Protein AF-A0A0B1SCQ8-F1 (afdb_monomer)

Secondary structure (DSSP, 8-state):
---TT----HHHHHHHHHHHHHH--HHHHHHHTTSSSPPP-----S-THHHHT-THHHHHHHHHHHTT----EEEEEEGGGGSSHHHHHHHHHHHHHHHHHHTS-EEEEEE-GGGS-HHHHHHHHHHHHS-HHHHHHHTT--TTTT--

Solvent-accessible surface area (backbone atoms only — not comparable to full-atom values): 9168 Å² total; per-residue (Å²): 139,80,63,88,84,69,87,55,54,77,69,54,45,50,53,50,53,52,53,51,43,68,76,58,44,65,70,56,51,58,67,63,66,75,57,86,93,71,88,87,84,80,93,71,82,89,59,62,58,48,45,53,78,44,66,56,53,30,52,49,51,52,49,42,46,74,71,74,45,89,70,71,45,74,48,78,41,59,44,85,64,40,80,45,57,71,39,35,53,49,50,52,52,50,51,51,45,31,37,65,53,48,69,44,62,65,47,81,40,76,36,70,63,86,78,50,53,74,71,54,47,53,50,49,52,48,60,74,77,48,56,72,69,58,47,56,56,66,70,60,79,44,87,71,73,81,68,128

InterPro domains:
  IPR004130 GPN-loop GTPase [PF03029] (3-140)
  IPR004130 GPN-loop GTPase [PTHR21231] (4-127)
  IPR027417 P-loop containing nucleoside triphosphate hydrolase [G3DSA:3.40.50.300] (1-147)
  IPR027417 P-loop containing nucleoside triphosphate hydrolase [SSF52540] (4-131)

Organism: Oesophagostomum dentatum (NCBI:txid61180)

Nearest PDB structures (foldseek):
  1yr6-assembly1_A  TM=7.629E-01  e=1.556E-02  Pyrococcus abyssi

Radius of gyration: 20.47 Å; Cα contacts (8 Å, |Δi|>4): 100; chains: 1; bounding box: 65×44×41 Å

Sequence (148 aa):
MEDEELALGPNGALVFCMEYLVQNMEWLHDELCEGEDDYFIFDCPGQIELYSHLPIMRQLVDAFRAWDFNVCSVFLIDTHFVLEAEKFIAGALTALSAMIAIETPCVNVLTKMDLLSERNKALVDDFLETDTRSIVEHDTTHLWNERH

Mean predicted aligned error: 8.0 Å

pLDDT: mean 85.03, std 13.8, range [40.75, 96.0]

Structure (mmCIF, N/CA/C/O backbone):
data_AF-A0A0B1SCQ8-F1
#
_entry.id   AF-A0A0B1SCQ8-F1
#
loop_
_atom_site.group_PDB
_atom_site.id
_atom_site.type_symbol
_atom_site.label_atom_id
_atom_site.label_alt_id
_atom_site.label_comp_id
_atom_site.label_asym_id
_atom_site.label_entity_id
_atom_site.label_seq_id
_atom_site.pdbx_PDB_ins_code
_atom_site.Cartn_x
_atom_site.Cartn_y
_atom_site.Cartn_z
_atom_site.occupancy
_atom_site.B_iso_or_equiv
_atom_site.auth_seq_id
_atom_site.auth_comp_id
_atom_site.auth_asym_id
_atom_site.auth_atom_id
_atom_site.pdbx_PDB_model_num
ATOM 1 N N . MET A 1 1 ? -20.170 24.612 2.787 1.00 46.47 1 MET A N 1
ATOM 2 C CA . MET A 1 1 ? -19.390 24.584 4.036 1.00 46.47 1 MET A CA 1
ATOM 3 C C . MET A 1 1 ? -17.947 24.744 3.600 1.00 46.47 1 MET A C 1
ATOM 5 O O . MET A 1 1 ? -17.318 23.763 3.245 1.00 46.47 1 MET A O 1
ATOM 9 N N . GLU A 1 2 ? -17.500 25.986 3.440 1.00 48.25 2 GLU A N 1
ATOM 10 C CA . GLU A 1 2 ? -16.076 26.311 3.320 1.00 48.25 2 GLU A CA 1
ATOM 11 C C . GLU A 1 2 ? -15.715 26.855 4.701 1.00 48.25 2 GLU A C 1
ATOM 13 O O . GLU A 1 2 ? -16.124 27.963 5.040 1.00 48.25 2 GLU A O 1
ATOM 18 N N . ASP A 1 3 ? -15.093 26.033 5.545 1.00 57.81 3 ASP A N 1
ATOM 19 C CA . ASP A 1 3 ? -14.501 26.537 6.783 1.00 57.81 3 ASP A CA 1
ATOM 20 C C . ASP A 1 3 ? -13.290 27.387 6.391 1.00 57.81 3 ASP A C 1
ATOM 22 O O . ASP A 1 3 ? -12.288 26.862 5.905 1.00 57.81 3 ASP A O 1
ATOM 26 N N . GLU A 1 4 ? -13.381 28.705 6.593 1.00 56.50 4 GLU A N 1
ATOM 27 C CA . GLU A 1 4 ? -12.302 29.676 6.335 1.00 56.50 4 GLU A CA 1
ATOM 28 C C . GLU A 1 4 ? -10.993 29.349 7.096 1.00 56.50 4 GLU A C 1
ATOM 30 O O . GLU A 1 4 ? -9.946 29.914 6.785 1.00 56.50 4 GLU A O 1
ATOM 35 N N . GLU A 1 5 ? -11.022 28.415 8.058 1.00 59.16 5 GLU A N 1
ATOM 36 C CA . GLU A 1 5 ? -9.857 27.934 8.816 1.00 59.16 5 GLU A CA 1
ATOM 37 C C . GLU A 1 5 ? -9.013 26.864 8.098 1.00 59.16 5 GLU A C 1
ATOM 39 O O . GLU A 1 5 ? -7.823 26.735 8.392 1.00 59.16 5 GLU A O 1
ATOM 44 N N . LEU A 1 6 ? -9.559 26.116 7.133 1.00 64.56 6 LEU A N 1
ATOM 45 C CA . LEU A 1 6 ? -8.851 25.000 6.488 1.00 64.56 6 LEU A CA 1
ATOM 46 C C . LEU A 1 6 ? -8.385 25.375 5.076 1.00 64.56 6 LEU A C 1
ATOM 48 O O . LEU A 1 6 ? -8.825 24.820 4.072 1.00 64.56 6 LEU A O 1
ATOM 52 N N . ALA A 1 7 ? -7.431 26.304 4.992 1.00 74.88 7 ALA A N 1
ATOM 53 C CA . ALA A 1 7 ? -6.726 26.657 3.754 1.00 74.88 7 ALA A CA 1
ATOM 54 C C . ALA A 1 7 ? -5.684 25.585 3.354 1.00 74.88 7 ALA A C 1
ATOM 56 O O . ALA A 1 7 ? -4.493 25.868 3.198 1.00 74.88 7 ALA A O 1
ATOM 57 N N . LEU A 1 8 ? -6.114 24.325 3.237 1.00 85.00 8 LEU A N 1
ATOM 58 C CA . LEU A 1 8 ? -5.239 23.188 2.960 1.00 85.00 8 LEU A CA 1
ATOM 59 C C . LEU A 1 8 ? -5.042 22.973 1.453 1.00 85.00 8 LEU A C 1
ATOM 61 O O . LEU A 1 8 ? -5.988 22.973 0.668 1.00 85.00 8 LEU A O 1
ATOM 65 N N . GLY A 1 9 ? -3.792 22.727 1.048 1.00 88.50 9 GLY A N 1
ATOM 66 C CA . GLY A 1 9 ? -3.490 22.195 -0.285 1.00 88.50 9 GLY A CA 1
ATOM 67 C C . GLY A 1 9 ? -3.913 20.721 -0.424 1.00 88.50 9 GLY A C 1
ATOM 68 O O . GLY A 1 9 ? -4.217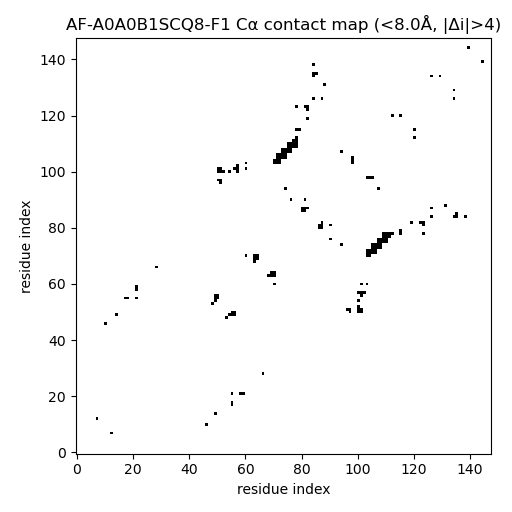 20.085 0.582 1.00 88.50 9 GLY A O 1
ATOM 69 N N . PRO A 1 10 ? -3.865 20.128 -1.632 1.00 87.56 10 PRO A N 1
ATOM 70 C CA . PRO A 1 10 ? -4.408 18.788 -1.896 1.00 87.56 10 PRO A CA 1
ATOM 71 C C . PRO A 1 10 ? -3.887 17.682 -0.964 1.00 87.56 10 PRO A C 1
ATOM 73 O O . PRO A 1 10 ? -4.672 16.901 -0.436 1.00 87.56 10 PRO A O 1
ATOM 76 N N . ASN A 1 11 ? -2.576 17.647 -0.699 1.00 87.50 11 ASN A N 1
ATOM 77 C CA . ASN A 1 11 ? -1.989 16.663 0.218 1.00 87.50 11 ASN A CA 1
ATOM 78 C C . ASN A 1 11 ? -2.372 16.934 1.681 1.00 87.50 11 ASN A C 1
ATOM 80 O O . ASN A 1 11 ? -2.614 15.994 2.427 1.00 87.50 11 ASN A O 1
ATOM 84 N N . GLY A 1 12 ? -2.458 18.205 2.087 1.00 89.06 12 GLY A N 1
ATOM 85 C CA . GLY A 1 12 ? -2.891 18.572 3.437 1.00 89.06 12 GLY A CA 1
ATOM 86 C C . GLY A 1 12 ? -4.356 18.213 3.677 1.00 89.06 12 GLY A C 1
ATOM 87 O O . GLY A 1 12 ? -4.683 17.649 4.714 1.00 89.06 12 GLY A O 1
ATOM 88 N N . ALA A 1 13 ? -5.216 18.470 2.688 1.00 90.62 13 ALA A N 1
ATOM 89 C CA . ALA A 1 13 ? -6.622 18.091 2.724 1.00 90.62 13 ALA A CA 1
ATOM 90 C C . ALA A 1 13 ? -6.781 16.569 2.822 1.00 90.62 13 ALA A C 1
ATOM 92 O O . ALA A 1 13 ? -7.572 16.093 3.627 1.00 90.62 13 ALA A O 1
ATOM 93 N N . LEU A 1 14 ? -5.983 15.800 2.073 1.00 90.75 14 LEU A N 1
ATOM 94 C CA . LEU A 1 14 ? -5.996 14.343 2.171 1.00 90.75 14 LEU A CA 1
ATOM 95 C C . LEU A 1 14 ? -5.588 13.845 3.562 1.00 90.75 14 LEU A C 1
ATOM 97 O O . LEU A 1 14 ? -6.278 13.001 4.125 1.00 90.75 14 LEU A O 1
ATOM 101 N N . VAL A 1 15 ? -4.484 14.358 4.113 1.00 89.81 15 VAL A N 1
ATOM 102 C CA . VAL A 1 15 ? -4.030 13.987 5.463 1.00 89.81 15 VAL A CA 1
ATOM 103 C C . VAL A 1 15 ? -5.123 14.294 6.483 1.00 89.81 15 VAL A C 1
ATOM 105 O O . VAL A 1 15 ? -5.478 13.419 7.264 1.00 89.81 15 VAL A O 1
ATOM 108 N N . PHE A 1 16 ? -5.732 15.480 6.403 1.00 91.12 16 PHE A N 1
ATOM 109 C CA . PHE A 1 16 ? -6.846 15.865 7.266 1.00 91.12 16 PHE A CA 1
ATOM 110 C C . PHE A 1 16 ? -8.043 14.911 7.141 1.00 91.12 16 PHE A C 1
ATOM 112 O O . PHE A 1 16 ? -8.571 14.456 8.151 1.00 91.12 16 PHE A O 1
ATOM 119 N N . CYS A 1 17 ? -8.459 14.560 5.919 1.00 92.38 17 CYS A N 1
ATOM 120 C CA . CYS A 1 17 ? -9.551 13.606 5.702 1.00 92.38 17 CYS A CA 1
ATOM 121 C C . CYS A 1 17 ? -9.251 12.242 6.331 1.00 92.38 17 CYS A C 1
ATOM 123 O O . CYS A 1 17 ? -10.129 11.637 6.939 1.00 92.38 17 CYS A O 1
ATOM 125 N N . MET A 1 18 ? -8.012 11.772 6.204 1.00 93.38 18 MET A N 1
ATOM 126 C CA . MET A 1 18 ? -7.592 10.495 6.765 1.00 93.38 18 MET A CA 1
ATOM 127 C C . MET A 1 18 ? -7.511 10.528 8.299 1.00 93.38 18 MET A C 1
ATOM 129 O O . MET A 1 18 ? -7.926 9.574 8.953 1.00 93.38 18 MET A O 1
ATOM 133 N N . GLU A 1 19 ? -7.037 11.623 8.896 1.00 91.81 19 GLU A N 1
ATOM 134 C CA . GLU A 1 19 ? -7.065 11.818 10.353 1.00 91.81 19 GLU A CA 1
ATOM 135 C C . GLU A 1 19 ? -8.500 11.874 10.885 1.00 91.81 19 GLU A C 1
ATOM 137 O O . GLU A 1 19 ? -8.822 11.232 11.886 1.00 91.81 19 GLU A O 1
ATOM 142 N N . TYR A 1 20 ? -9.378 12.597 10.187 1.00 94.38 20 TYR A N 1
ATOM 143 C CA . TYR A 1 20 ? -10.790 12.689 10.533 1.00 94.38 20 TYR A CA 1
ATOM 144 C C . TYR A 1 20 ? -11.481 11.324 10.458 1.00 94.38 20 TYR A C 1
ATOM 146 O O . TYR A 1 20 ? -12.245 10.984 11.361 1.00 94.38 20 TYR A O 1
ATOM 154 N N . LEU A 1 21 ? -11.185 10.526 9.425 1.00 94.44 21 LEU A N 1
ATOM 155 C CA . LEU A 1 21 ? -11.692 9.160 9.287 1.00 94.44 21 LEU A CA 1
ATOM 156 C C . LEU A 1 21 ? -11.335 8.319 10.514 1.00 94.44 21 LEU A C 1
ATOM 158 O O . LEU A 1 21 ? -12.222 7.736 11.128 1.00 94.44 21 LEU A O 1
ATOM 162 N N . VAL A 1 22 ? -10.058 8.300 10.904 1.00 93.69 22 VAL A N 1
ATOM 163 C CA . VAL A 1 22 ? -9.579 7.489 12.034 1.00 93.69 22 VAL A CA 1
ATOM 164 C C . VAL A 1 22 ? -10.184 7.941 13.370 1.00 93.69 22 VAL A C 1
ATOM 166 O O . VAL A 1 22 ? -10.426 7.118 14.250 1.00 93.69 22 VAL A O 1
ATOM 169 N N . GLN A 1 23 ? -10.490 9.230 13.526 1.00 93.81 23 GLN A N 1
ATOM 170 C CA . GLN A 1 23 ? -11.170 9.747 14.719 1.00 93.81 23 GLN A CA 1
ATOM 171 C C . GLN A 1 23 ? -12.670 9.414 14.766 1.00 93.81 23 GLN A C 1
ATOM 173 O O . GLN A 1 23 ? -13.265 9.476 15.839 1.00 93.81 23 GLN A O 1
ATOM 178 N N . ASN A 1 24 ? -13.284 9.063 13.632 1.00 95.50 24 ASN A N 1
ATOM 179 C CA . ASN A 1 24 ? -14.730 8.890 13.493 1.00 95.50 24 ASN A CA 1
ATOM 180 C C . ASN A 1 24 ? -15.055 7.589 12.742 1.00 95.50 24 ASN A C 1
ATOM 182 O O . ASN A 1 24 ? -15.677 7.620 11.684 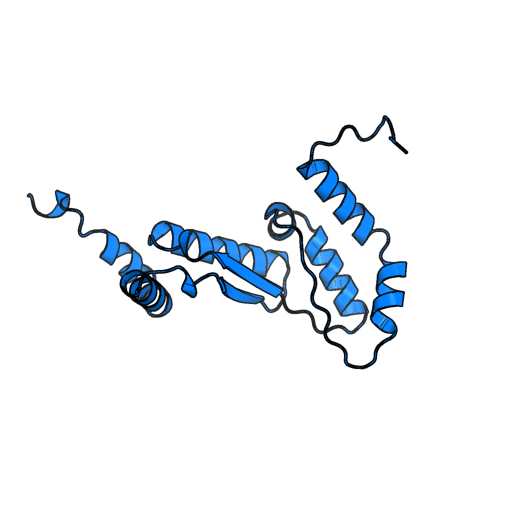1.00 95.50 24 ASN A O 1
ATOM 186 N N . MET A 1 25 ? -14.622 6.444 13.275 1.00 95.19 25 MET A N 1
ATOM 187 C CA . MET A 1 25 ? -14.758 5.137 12.611 1.00 95.19 25 MET A CA 1
ATOM 188 C C . MET A 1 25 ? -16.036 4.353 12.948 1.00 95.19 25 MET A C 1
ATOM 190 O O . MET A 1 25 ? -16.252 3.294 12.372 1.00 95.19 25 MET A O 1
ATOM 194 N N . GLU A 1 26 ? -16.885 4.849 13.851 1.00 94.19 26 GLU A N 1
ATOM 195 C CA . GLU A 1 26 ? -18.097 4.140 14.306 1.00 94.19 26 GLU A CA 1
ATOM 196 C C . GLU A 1 26 ? -19.049 3.807 13.149 1.00 94.19 26 GLU A C 1
ATOM 198 O O . GLU A 1 26 ? -19.469 2.665 13.008 1.00 94.19 26 GLU A O 1
ATOM 203 N N . TRP A 1 27 ? -19.288 4.760 12.244 1.00 94.44 27 TRP A N 1
ATOM 204 C CA . TRP A 1 27 ? -20.121 4.514 11.063 1.00 94.44 27 TRP A CA 1
ATOM 205 C C . TRP A 1 27 ? -19.539 3.423 10.154 1.00 94.44 27 TRP A C 1
ATOM 207 O O . TRP A 1 27 ? -20.286 2.657 9.562 1.00 94.44 27 TRP A O 1
ATOM 217 N N . LEU A 1 28 ? -18.209 3.353 10.027 1.00 94.06 28 LEU A N 1
ATOM 218 C CA . LEU A 1 28 ? -17.551 2.377 9.161 1.00 94.06 28 LEU A CA 1
ATOM 219 C C . LEU A 1 28 ? -17.596 0.988 9.793 1.00 94.06 28 LEU A C 1
ATOM 221 O O . LEU A 1 28 ? -17.817 0.010 9.092 1.00 94.06 28 LEU A O 1
ATOM 225 N N . HIS A 1 29 ? -17.395 0.910 11.108 1.00 93.12 29 HIS A N 1
ATOM 22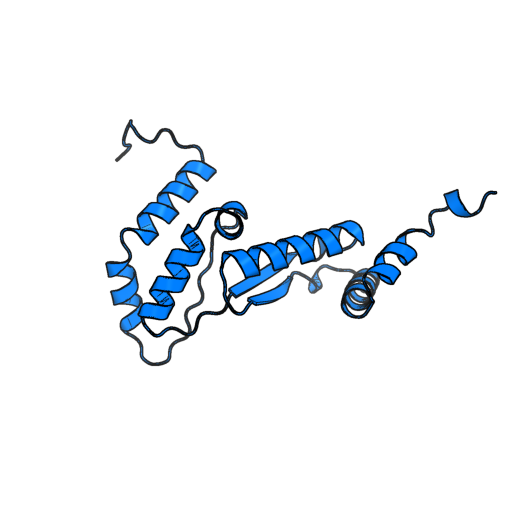6 C CA . HIS A 1 29 ? -17.564 -0.324 11.865 1.00 93.12 29 HIS A CA 1
ATOM 227 C C . HIS A 1 29 ? -18.957 -0.914 11.643 1.00 93.12 29 HIS A C 1
ATOM 229 O O . HIS A 1 29 ? -19.071 -2.084 11.289 1.00 93.12 29 HIS A O 1
ATOM 235 N N . ASP A 1 30 ? -19.997 -0.094 11.800 1.00 92.25 30 ASP A N 1
ATOM 236 C CA . ASP A 1 30 ? -21.378 -0.555 11.684 1.00 92.25 30 ASP A CA 1
ATOM 237 C C . ASP A 1 30 ? -21.671 -1.100 10.281 1.00 92.25 30 ASP A C 1
ATOM 239 O O . ASP A 1 30 ? -22.227 -2.186 10.168 1.00 92.25 30 ASP A O 1
ATOM 243 N N . GLU A 1 31 ? -21.202 -0.429 9.224 1.00 91.06 31 GLU A N 1
ATOM 244 C CA . GLU A 1 31 ? -21.363 -0.889 7.835 1.00 91.06 31 GLU A CA 1
ATOM 245 C C . GLU A 1 31 ?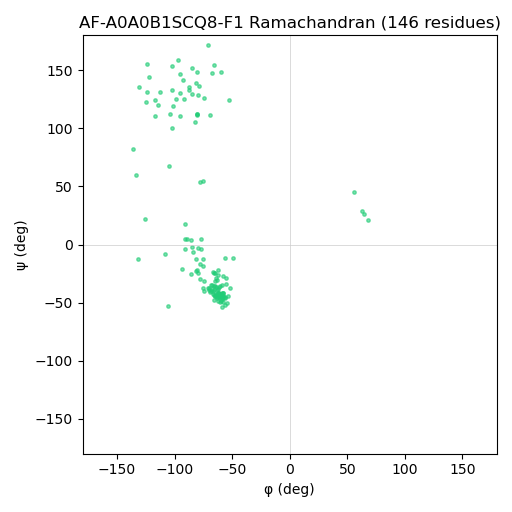 -20.568 -2.171 7.524 1.00 91.06 31 GLU A C 1
ATOM 247 O O . GLU A 1 31 ? -21.009 -3.008 6.736 1.00 91.06 31 GLU A O 1
ATOM 252 N N . LEU A 1 32 ? -19.384 -2.348 8.121 1.00 90.44 32 LEU A N 1
ATOM 253 C CA . LEU A 1 32 ? -18.541 -3.525 7.879 1.00 90.44 32 LEU A CA 1
ATOM 254 C C . LEU A 1 32 ? -18.997 -4.762 8.665 1.00 90.44 32 LEU A C 1
ATOM 256 O O . LEU A 1 32 ? -18.717 -5.883 8.244 1.00 90.44 32 LEU A O 1
ATOM 260 N N . CYS A 1 33 ? -19.693 -4.582 9.789 1.00 82.12 33 CYS A N 1
ATOM 261 C CA . CYS A 1 33 ? -20.147 -5.673 10.654 1.00 82.12 33 CYS A CA 1
ATOM 262 C C . CYS A 1 33 ? -21.536 -6.235 10.292 1.00 82.12 33 CYS A C 1
ATOM 264 O O . CYS A 1 33 ? -22.038 -7.108 11.002 1.00 82.12 33 CYS A O 1
ATOM 266 N N . GLU A 1 34 ? -22.165 -5.780 9.203 1.00 74.88 34 GLU A N 1
ATOM 267 C CA . GLU A 1 34 ? -23.459 -6.314 8.745 1.00 74.88 34 GLU A CA 1
ATOM 268 C C . GLU A 1 34 ? -23.357 -7.668 8.004 1.00 74.88 34 GLU A C 1
ATOM 270 O O . GLU A 1 34 ? -24.369 -8.362 7.877 1.00 74.88 34 GLU A O 1
ATOM 275 N N . GLY A 1 35 ? -22.165 -8.072 7.539 1.00 64.69 35 GLY A N 1
ATOM 276 C CA . GLY A 1 35 ? -21.928 -9.320 6.795 1.00 64.69 35 GLY A CA 1
ATOM 277 C C . GLY A 1 35 ? -21.086 -10.344 7.567 1.00 64.69 35 GLY A C 1
ATOM 278 O O . GLY A 1 35 ? -20.025 -10.011 8.091 1.00 64.69 35 GLY A O 1
ATOM 279 N N . GLU A 1 36 ? -21.531 -11.604 7.632 1.00 71.00 36 GLU A N 1
ATOM 280 C CA . GLU A 1 36 ? -20.704 -12.720 8.122 1.00 71.00 36 GLU A CA 1
ATOM 281 C C . GLU A 1 36 ? -19.835 -13.269 6.970 1.00 71.00 36 GLU A C 1
ATOM 283 O O . GLU A 1 36 ? -20.353 -13.593 5.903 1.00 71.00 36 GLU A O 1
ATOM 288 N N . ASP A 1 37 ? -18.524 -13.413 7.208 1.00 76.00 37 ASP A N 1
ATOM 289 C CA . ASP A 1 37 ? -17.527 -14.038 6.313 1.00 76.00 37 ASP A CA 1
ATOM 290 C C . ASP A 1 37 ? -17.259 -13.347 4.952 1.00 76.00 37 ASP A C 1
ATOM 292 O O . ASP A 1 37 ? -16.787 -13.982 4.001 1.00 76.00 37 ASP A O 1
ATOM 296 N N . ASP A 1 38 ? -17.487 -12.036 4.849 1.00 87.12 38 ASP A N 1
ATOM 297 C CA . ASP A 1 38 ? -17.189 -11.265 3.637 1.00 87.12 38 ASP A CA 1
ATOM 298 C C . ASP A 1 38 ? -15.730 -10.771 3.556 1.00 87.12 38 ASP A C 1
ATOM 300 O O . ASP A 1 38 ? -15.052 -10.513 4.554 1.00 87.12 38 ASP A O 1
ATOM 304 N N . TYR A 1 39 ? -15.240 -10.598 2.322 1.00 91.19 39 TYR A N 1
ATOM 305 C CA . TYR A 1 39 ? -13.958 -9.947 2.045 1.00 91.19 39 TYR A CA 1
ATOM 306 C C . TYR A 1 39 ? -14.169 -8.487 1.651 1.00 91.19 39 TYR A C 1
ATOM 308 O O . TYR A 1 39 ? -14.837 -8.193 0.659 1.00 91.19 39 TYR A O 1
ATOM 316 N N . PHE A 1 40 ? -13.497 -7.581 2.359 1.00 93.12 40 PHE A N 1
ATOM 317 C CA . PHE A 1 40 ? -13.478 -6.158 2.036 1.00 93.12 40 PHE A CA 1
ATOM 318 C C . PHE A 1 40 ? -12.172 -5.768 1.345 1.00 93.12 40 PHE A C 1
ATOM 320 O O . PHE A 1 40 ? -11.080 -6.124 1.790 1.00 93.12 40 PHE A O 1
ATOM 327 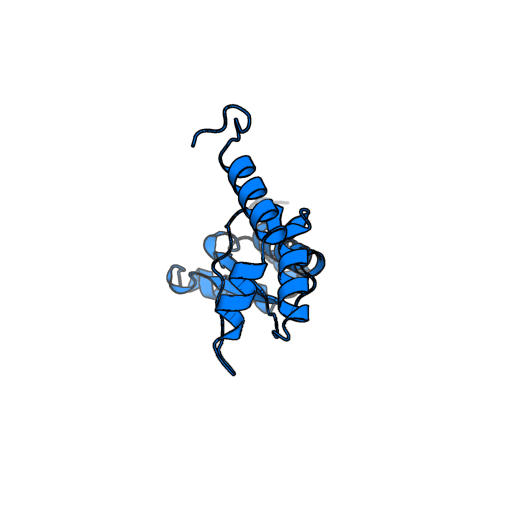N N . ILE A 1 41 ? -12.288 -5.018 0.248 1.00 94.44 41 ILE A N 1
ATOM 328 C CA . ILE A 1 41 ? -11.149 -4.460 -0.486 1.00 94.44 41 ILE A CA 1
ATOM 329 C C . ILE A 1 41 ? -11.210 -2.943 -0.356 1.00 94.44 41 ILE A C 1
ATOM 331 O O . ILE A 1 41 ? -12.171 -2.314 -0.796 1.00 94.44 41 ILE A O 1
ATOM 335 N N . PHE A 1 42 ? -10.160 -2.367 0.222 1.00 93.44 42 PHE A N 1
ATOM 336 C CA . PHE A 1 42 ? -10.034 -0.927 0.407 1.00 93.44 42 PHE A CA 1
ATOM 337 C C . PHE A 1 42 ? -9.109 -0.342 -0.657 1.00 93.44 42 PHE A C 1
ATOM 339 O O . PHE A 1 42 ? -7.926 -0.682 -0.715 1.00 93.44 42 PHE A O 1
ATOM 346 N N . ASP A 1 43 ? -9.643 0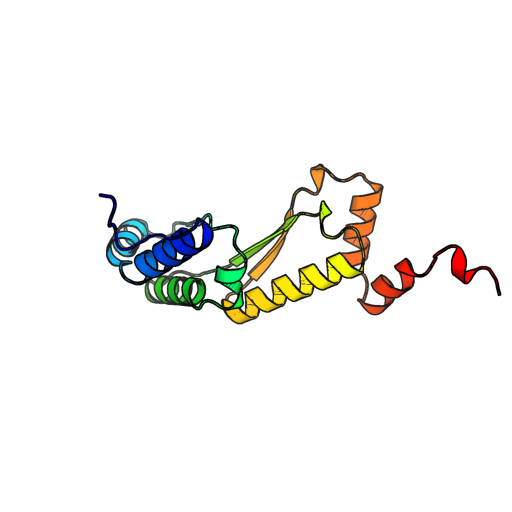.562 -1.477 1.00 92.81 43 ASP A N 1
ATOM 347 C CA . ASP A 1 43 ? -8.821 1.408 -2.338 1.00 92.81 43 ASP A CA 1
ATOM 348 C C . ASP A 1 43 ? -8.272 2.565 -1.501 1.00 92.81 43 ASP A C 1
ATOM 350 O O . ASP A 1 43 ? -9.023 3.402 -0.993 1.00 92.81 43 ASP A O 1
ATOM 354 N N . CYS A 1 44 ? -6.963 2.555 -1.281 1.00 90.31 44 CYS A N 1
ATOM 355 C CA . CYS A 1 44 ? -6.311 3.470 -0.358 1.00 90.31 44 CYS A CA 1
ATOM 356 C C . CYS A 1 44 ? -5.616 4.609 -1.134 1.00 90.31 44 CYS A C 1
ATOM 358 O O . CYS A 1 44 ? -5.220 4.421 -2.286 1.00 90.31 44 CYS A O 1
ATOM 360 N N . PRO A 1 45 ? -5.426 5.804 -0.540 1.00 90.19 45 PRO A N 1
ATOM 361 C CA . PRO A 1 45 ? -4.832 6.931 -1.259 1.00 90.19 45 PRO A CA 1
ATOM 362 C C . PRO A 1 45 ? -3.412 6.636 -1.769 1.00 90.19 45 PRO A C 1
ATOM 364 O O . PRO A 1 45 ? -2.650 5.925 -1.121 1.00 90.19 45 PRO A O 1
ATOM 367 N N . GLY A 1 46 ? -3.014 7.220 -2.901 1.00 86.25 46 GLY A N 1
ATOM 368 C CA . GLY A 1 46 ? -1.719 6.937 -3.543 1.00 86.25 46 GLY A CA 1
ATOM 369 C C . GLY A 1 46 ? -0.489 7.597 -2.899 1.00 86.25 46 GLY A C 1
ATOM 370 O O . GLY A 1 46 ? 0.631 7.394 -3.362 1.00 86.25 46 GLY A O 1
ATOM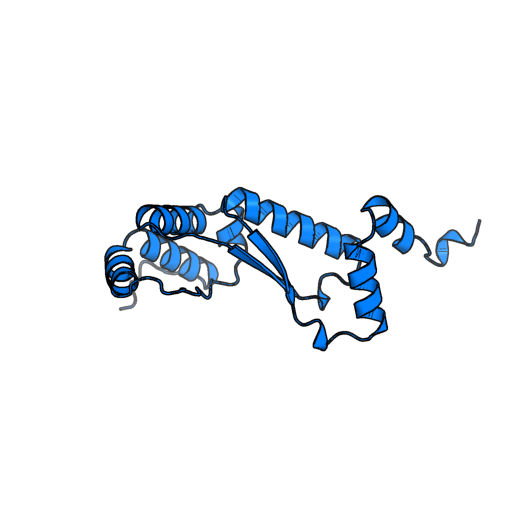 371 N N . GLN A 1 47 ? -0.676 8.424 -1.873 1.00 89.06 47 GLN A N 1
ATOM 372 C CA . GLN A 1 47 ? 0.372 9.208 -1.221 1.00 89.06 47 GLN A CA 1
ATOM 373 C C . GLN A 1 47 ? 1.161 8.346 -0.228 1.00 89.06 47 GLN A C 1
ATOM 375 O O . GLN A 1 47 ? 0.642 7.944 0.815 1.00 89.06 47 GLN A O 1
ATOM 380 N N . ILE A 1 48 ? 2.437 8.084 -0.532 1.00 83.38 48 ILE A N 1
ATOM 381 C CA . ILE A 1 48 ? 3.309 7.182 0.240 1.00 83.38 48 ILE A CA 1
ATOM 382 C C . ILE A 1 48 ? 3.552 7.659 1.684 1.00 83.38 48 ILE A C 1
ATOM 384 O O . ILE A 1 48 ? 3.875 6.870 2.573 1.00 83.38 48 ILE A O 1
ATOM 388 N N . GLU A 1 49 ? 3.378 8.952 1.949 1.00 83.25 49 GLU A N 1
ATOM 389 C CA . GLU A 1 49 ? 3.533 9.570 3.265 1.00 83.25 49 GLU A CA 1
ATOM 390 C C . GLU A 1 49 ? 2.590 8.956 4.311 1.00 83.25 49 GLU A C 1
ATOM 392 O O . GLU A 1 49 ? 2.989 8.759 5.462 1.00 83.25 49 GLU A O 1
ATOM 397 N N . LEU A 1 50 ? 1.384 8.561 3.887 1.00 83.00 50 LEU A N 1
ATOM 398 C CA . LEU A 1 50 ? 0.374 7.922 4.737 1.00 83.00 50 LEU A CA 1
ATOM 399 C C . LEU A 1 50 ? 0.789 6.528 5.229 1.00 83.00 50 LEU A C 1
ATOM 401 O O . LEU A 1 50 ? 0.298 6.073 6.258 1.00 83.00 50 LEU A O 1
ATOM 405 N N . TYR A 1 51 ? 1.690 5.863 4.503 1.00 82.00 51 TYR A N 1
ATOM 406 C CA . TYR A 1 51 ? 2.114 4.480 4.754 1.00 82.00 51 TYR A CA 1
ATOM 407 C C . TYR A 1 51 ? 3.534 4.377 5.302 1.00 82.00 51 TYR A C 1
ATOM 409 O O . TYR A 1 51 ? 3.976 3.286 5.643 1.00 82.00 51 TYR A O 1
ATOM 417 N N . SER A 1 52 ? 4.274 5.486 5.335 1.00 74.56 52 SER A N 1
ATOM 418 C CA . SER A 1 52 ? 5.685 5.498 5.727 1.00 74.56 52 SER A CA 1
ATOM 419 C C . SER A 1 52 ? 5.901 6.084 7.118 1.00 74.56 52 SER A C 1
ATOM 421 O O . SER A 1 52 ? 6.538 5.441 7.946 1.00 74.56 52 SER A O 1
ATOM 423 N N . HIS A 1 53 ? 5.396 7.291 7.392 1.00 76.75 53 HIS A N 1
ATOM 424 C CA . HIS A 1 53 ? 5.718 8.009 8.634 1.00 76.75 53 HIS A CA 1
ATOM 425 C C . HIS A 1 53 ? 4.510 8.590 9.375 1.00 76.75 53 HIS A C 1
ATOM 427 O O . HIS A 1 53 ? 4.650 8.972 10.537 1.00 76.75 53 HIS A O 1
ATOM 433 N N . LEU A 1 54 ? 3.330 8.641 8.752 1.00 84.94 54 LEU A N 1
ATOM 434 C CA . LEU A 1 54 ? 2.093 8.991 9.448 1.00 84.94 54 LEU A CA 1
ATOM 435 C C . LEU A 1 54 ? 1.460 7.727 10.058 1.00 84.94 54 LEU A C 1
ATOM 437 O O . LEU A 1 54 ? 1.326 6.721 9.366 1.00 84.94 54 LEU A O 1
ATOM 441 N N . PRO A 1 55 ? 1.021 7.747 11.330 1.00 87.88 55 PRO A N 1
ATOM 442 C CA . PRO A 1 55 ? 0.477 6.562 12.000 1.00 87.88 55 PRO A CA 1
ATOM 443 C C . PRO A 1 55 ? -0.966 6.228 11.585 1.00 87.88 55 PRO A C 1
ATOM 445 O O . PRO A 1 55 ? -1.570 5.327 12.158 1.00 87.88 55 PRO A O 1
ATOM 448 N N . ILE A 1 56 ? -1.530 6.949 10.615 1.00 91.06 56 ILE A N 1
ATOM 449 C CA . ILE A 1 56 ? -2.938 6.871 10.207 1.00 91.06 56 ILE A CA 1
ATOM 450 C C . ILE A 1 56 ? -3.299 5.454 9.746 1.00 91.06 56 ILE A C 1
ATOM 452 O O . ILE A 1 56 ? -4.228 4.852 10.278 1.00 91.06 56 ILE A O 1
ATOM 456 N N . MET A 1 57 ? -2.550 4.898 8.789 1.00 91.75 57 MET A N 1
ATOM 457 C CA . MET A 1 57 ? -2.856 3.570 8.246 1.00 91.75 57 MET A CA 1
ATOM 458 C C . MET A 1 57 ? -2.702 2.476 9.300 1.00 91.75 57 MET A C 1
ATOM 460 O O . MET A 1 57 ? -3.498 1.544 9.339 1.00 91.75 57 MET A O 1
ATOM 464 N N . ARG A 1 58 ? -1.725 2.619 10.201 1.00 91.88 58 ARG A N 1
ATOM 465 C CA . ARG A 1 58 ? -1.551 1.707 11.334 1.00 91.88 58 ARG A CA 1
ATOM 466 C C . ARG A 1 58 ? -2.752 1.742 12.281 1.00 91.88 58 ARG A C 1
ATOM 468 O O . ARG A 1 58 ? -3.247 0.688 12.653 1.00 91.88 58 ARG A O 1
ATOM 475 N N . GLN A 1 59 ? -3.251 2.928 12.629 1.00 94.12 59 GLN A N 1
ATOM 476 C CA . GLN A 1 59 ? -4.433 3.063 13.490 1.00 94.12 59 GLN A CA 1
ATOM 477 C C . GLN A 1 59 ? -5.684 2.442 12.853 1.00 94.12 59 GLN A C 1
ATOM 479 O O . GLN A 1 59 ? -6.466 1.796 13.546 1.00 94.12 59 GLN A O 1
ATOM 484 N N . LEU A 1 60 ? -5.845 2.585 11.536 1.00 94.25 60 LEU A N 1
ATOM 485 C CA . LEU A 1 60 ? -6.938 1.968 10.784 1.00 94.25 60 LEU A CA 1
ATOM 486 C C . LEU A 1 60 ? -6.835 0.431 10.784 1.00 94.25 60 LEU A C 1
ATOM 488 O O . LEU A 1 60 ? -7.818 -0.255 11.051 1.00 94.25 60 LEU A O 1
ATOM 492 N N . VAL A 1 61 ? -5.633 -0.116 10.584 1.00 94.19 61 VAL A N 1
ATOM 493 C CA . VAL A 1 61 ? -5.370 -1.560 10.719 1.00 94.19 61 VAL A CA 1
ATOM 494 C C . VAL A 1 61 ? -5.672 -2.064 12.131 1.00 94.19 61 VAL A C 1
ATOM 496 O O . VAL A 1 61 ? -6.282 -3.122 12.284 1.00 94.19 61 VAL A O 1
ATOM 499 N N . ASP A 1 62 ? -5.234 -1.340 13.161 1.00 94.81 62 ASP A N 1
ATOM 500 C CA . ASP A 1 62 ? -5.448 -1.729 14.556 1.00 94.81 62 ASP A CA 1
ATOM 501 C C . ASP A 1 62 ? -6.943 -1.741 14.908 1.00 94.81 62 ASP A C 1
ATOM 503 O O . ASP A 1 62 ? -7.397 -2.640 15.617 1.00 94.81 62 ASP A O 1
ATOM 507 N N . ALA A 1 63 ? -7.726 -0.808 14.357 1.00 94.75 63 ALA A N 1
ATOM 508 C CA . ALA A 1 63 ? -9.178 -0.810 14.493 1.00 94.75 63 ALA A CA 1
ATOM 509 C C . ALA A 1 63 ? -9.826 -2.009 13.794 1.00 94.75 63 ALA A C 1
ATOM 511 O O . ALA A 1 63 ? -10.592 -2.727 14.427 1.00 94.75 63 ALA A O 1
ATOM 512 N N . PHE A 1 64 ? -9.456 -2.299 12.545 1.00 94.38 64 PHE A N 1
ATOM 513 C CA . PHE A 1 64 ? -9.966 -3.475 11.831 1.00 94.38 64 PHE A CA 1
ATOM 514 C C . PHE A 1 64 ? -9.657 -4.778 12.579 1.00 94.38 64 PHE A C 1
ATOM 516 O O . PHE A 1 64 ? -10.524 -5.634 12.720 1.00 94.38 64 PHE A O 1
ATOM 523 N N . ARG A 1 65 ? -8.451 -4.914 13.143 1.00 93.94 65 ARG A N 1
ATOM 524 C CA . ARG A 1 65 ? -8.095 -6.059 13.997 1.00 93.94 65 ARG A CA 1
ATOM 525 C C . ARG A 1 65 ? -8.940 -6.134 15.266 1.00 93.94 65 ARG A C 1
ATOM 527 O O . ARG A 1 65 ? -9.296 -7.228 15.690 1.00 93.94 65 ARG A O 1
ATOM 534 N N . ALA A 1 66 ? -9.244 -4.994 15.886 1.00 94.44 66 ALA A N 1
ATOM 535 C CA . ALA A 1 66 ? -10.112 -4.942 17.062 1.00 94.44 66 ALA A CA 1
ATOM 536 C C . ALA A 1 66 ? -11.558 -5.354 16.741 1.00 94.44 66 ALA A C 1
ATOM 538 O O . ALA A 1 66 ? -12.263 -5.826 17.630 1.00 94.44 66 ALA A O 1
ATOM 539 N N . TRP A 1 67 ? -11.973 -5.211 15.482 1.00 93.25 67 TRP A N 1
ATOM 540 C CA . TRP A 1 67 ? -13.264 -5.660 14.955 1.00 93.25 67 TRP A CA 1
ATOM 541 C C . TRP A 1 67 ? -13.216 -7.089 14.388 1.00 93.25 67 TRP A C 1
ATOM 543 O O . TRP A 1 67 ? -14.103 -7.484 13.642 1.00 93.25 67 TRP A O 1
ATOM 553 N N . ASP A 1 68 ? -12.184 -7.861 14.745 1.00 92.00 68 ASP A N 1
ATOM 554 C CA . ASP A 1 68 ? -11.989 -9.270 14.372 1.00 92.00 68 ASP A CA 1
ATOM 555 C C . ASP A 1 68 ? -11.714 -9.523 12.872 1.00 92.00 68 ASP A C 1
ATOM 557 O O . ASP A 1 68 ? -11.844 -10.643 12.377 1.00 92.00 68 ASP A O 1
ATOM 561 N N . PHE A 1 69 ? -11.248 -8.506 12.131 1.00 93.12 69 PHE A N 1
ATOM 562 C CA . PHE A 1 69 ? -10.798 -8.691 10.749 1.00 93.12 69 PHE A CA 1
ATOM 563 C C . PHE A 1 69 ? -9.367 -9.232 10.656 1.00 93.12 69 PHE A C 1
ATOM 565 O O . PHE A 1 69 ? -8.423 -8.747 11.291 1.00 93.12 69 PHE A O 1
ATOM 572 N N . ASN A 1 70 ? -9.173 -10.168 9.725 1.00 93.19 70 ASN A N 1
ATOM 573 C CA . ASN A 1 70 ? -7.849 -10.565 9.255 1.00 93.19 70 ASN A CA 1
ATOM 574 C C . ASN A 1 70 ? -7.359 -9.584 8.184 1.00 93.19 70 ASN A C 1
ATOM 576 O O . ASN A 1 70 ? -7.800 -9.621 7.038 1.00 93.19 70 ASN A O 1
ATOM 580 N N . VAL A 1 71 ? -6.421 -8.713 8.555 1.00 94.81 71 VAL A N 1
ATOM 581 C CA . VAL A 1 71 ? -5.933 -7.647 7.671 1.00 94.81 71 VAL A CA 1
ATOM 582 C C . VAL A 1 71 ? -4.661 -8.066 6.934 1.00 94.81 71 VAL A C 1
ATOM 584 O O . VAL A 1 71 ? -3.681 -8.489 7.554 1.00 94.81 71 VAL A O 1
ATOM 587 N N . CYS A 1 72 ? -4.650 -7.883 5.614 1.00 94.88 72 CYS A N 1
ATOM 588 C CA . CYS A 1 72 ? -3.482 -8.057 4.755 1.00 94.88 72 CYS A CA 1
ATOM 589 C C . CYS A 1 72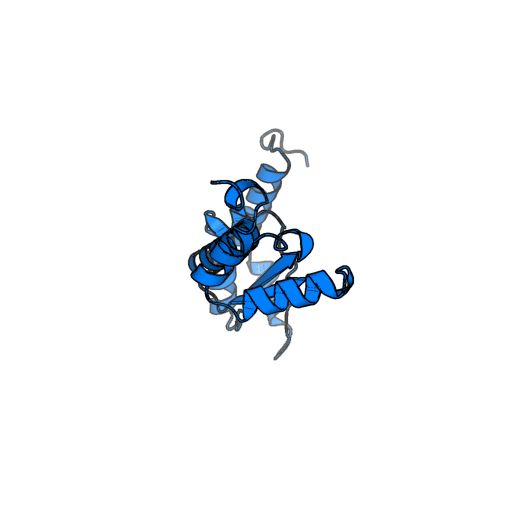 ? -3.319 -6.837 3.844 1.00 94.88 72 CYS A C 1
ATOM 591 O O . CYS A 1 72 ? -4.291 -6.363 3.259 1.00 94.88 72 CYS A O 1
ATOM 593 N N . SER A 1 73 ? -2.088 -6.344 3.720 1.00 93.25 73 SER A N 1
ATOM 594 C CA . SER A 1 73 ? -1.756 -5.249 2.809 1.00 93.25 73 SER A CA 1
ATOM 595 C C . SER A 1 73 ? -1.289 -5.789 1.463 1.00 93.25 73 SER A C 1
ATOM 597 O O . SER A 1 73 ? -0.538 -6.761 1.400 1.00 93.25 73 SER A O 1
ATOM 599 N N . VAL A 1 74 ? -1.682 -5.129 0.376 1.00 94.88 74 VAL A N 1
ATOM 600 C CA . VAL A 1 74 ? -1.180 -5.423 -0.969 1.00 94.88 74 VAL A CA 1
ATOM 601 C C . VAL A 1 74 ? -0.440 -4.192 -1.477 1.00 94.88 74 VAL A C 1
ATOM 603 O O . VAL A 1 74 ? -1.049 -3.155 -1.726 1.00 94.88 74 VAL A O 1
ATOM 606 N N . PHE A 1 75 ? 0.882 -4.288 -1.601 1.00 93.06 75 PHE A N 1
ATOM 607 C CA . PHE A 1 75 ? 1.724 -3.177 -2.031 1.00 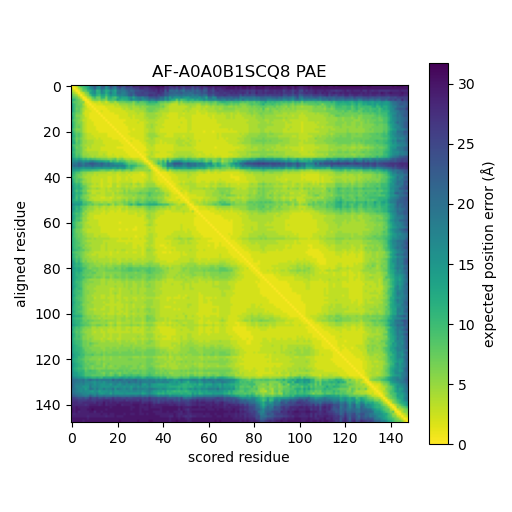93.06 75 PHE A CA 1
ATOM 608 C C . PHE A 1 75 ? 1.988 -3.265 -3.533 1.00 93.06 75 PHE A C 1
ATOM 610 O O . PHE A 1 75 ? 2.678 -4.168 -4.008 1.00 93.06 75 PHE A O 1
ATOM 617 N N . LEU A 1 76 ? 1.414 -2.329 -4.286 1.00 93.94 76 LEU A N 1
ATOM 618 C CA . LEU A 1 76 ? 1.478 -2.309 -5.743 1.00 93.94 76 LEU A CA 1
ATOM 619 C C . LEU A 1 76 ? 2.677 -1.488 -6.225 1.00 93.94 76 LEU A C 1
ATOM 621 O O . LEU A 1 76 ? 2.798 -0.306 -5.912 1.00 93.94 76 LEU A O 1
ATOM 625 N N . ILE A 1 77 ? 3.530 -2.097 -7.045 1.00 92.62 77 ILE A N 1
ATOM 626 C CA . ILE A 1 77 ? 4.658 -1.437 -7.709 1.00 92.62 77 ILE A CA 1
ATOM 627 C C . ILE A 1 77 ? 4.421 -1.515 -9.214 1.00 92.62 77 ILE A C 1
ATOM 629 O O . ILE A 1 77 ? 4.215 -2.597 -9.755 1.00 92.62 77 ILE A O 1
ATOM 633 N N . ASP A 1 78 ? 4.419 -0.385 -9.918 1.00 93.56 78 ASP A N 1
ATOM 634 C CA . ASP A 1 78 ? 4.330 -0.388 -11.383 1.00 93.56 78 ASP A CA 1
ATOM 635 C C . ASP A 1 78 ? 5.669 -0.822 -11.981 1.00 93.56 78 ASP A C 1
ATOM 637 O O . ASP A 1 78 ? 6.730 -0.269 -11.683 1.00 93.56 78 ASP A O 1
ATOM 641 N N . THR A 1 79 ? 5.596 -1.842 -12.827 1.00 93.31 79 THR A N 1
ATOM 642 C CA . THR A 1 79 ? 6.752 -2.499 -13.432 1.00 93.31 79 THR A CA 1
ATOM 643 C C . THR A 1 79 ? 7.655 -1.570 -14.235 1.00 93.31 79 THR A C 1
ATOM 645 O O . THR A 1 79 ? 8.859 -1.806 -14.292 1.00 93.31 79 THR A O 1
ATOM 648 N N . HIS A 1 80 ? 7.137 -0.472 -14.792 1.00 90.12 80 HIS A N 1
ATOM 649 C CA . HIS A 1 80 ? 7.970 0.505 -15.504 1.00 90.12 80 HIS A CA 1
ATOM 650 C C . HIS A 1 80 ? 8.970 1.219 -14.593 1.00 90.12 80 HIS A C 1
ATOM 652 O O . HIS A 1 80 ? 10.000 1.695 -15.072 1.00 90.12 80 HIS A O 1
ATOM 658 N N . PHE A 1 81 ? 8.690 1.297 -13.290 1.00 87.50 81 PHE A N 1
ATOM 659 C CA . PHE A 1 81 ? 9.582 1.943 -12.333 1.00 87.50 81 PHE A CA 1
ATOM 660 C C . PHE A 1 81 ? 10.676 1.024 -11.807 1.00 87.50 81 PHE A C 1
ATOM 662 O O . PHE A 1 81 ? 11.507 1.503 -11.053 1.00 87.50 81 PHE A O 1
ATOM 669 N N . VAL A 1 82 ? 10.724 -0.250 -12.198 1.00 89.00 82 VAL A N 1
ATOM 670 C CA . VAL A 1 82 ? 11.705 -1.216 -11.672 1.00 89.00 82 VAL A CA 1
ATOM 671 C C . VAL A 1 82 ? 12.515 -1.919 -12.763 1.00 89.00 82 VAL A C 1
ATOM 673 O O . VAL A 1 82 ? 13.061 -2.991 -12.542 1.00 89.00 82 VAL A O 1
ATOM 676 N N . LEU A 1 83 ? 12.609 -1.313 -13.949 1.00 89.50 83 LEU A N 1
ATOM 677 C CA . LEU A 1 83 ? 13.376 -1.853 -15.083 1.00 89.50 83 LEU A CA 1
ATOM 678 C C . LEU A 1 83 ? 14.892 -1.596 -14.997 1.00 89.50 83 LEU A C 1
ATOM 680 O O . LEU A 1 83 ? 15.629 -2.026 -15.875 1.00 89.50 83 LEU A O 1
ATOM 684 N N . GLU A 1 84 ? 15.344 -0.882 -13.969 1.00 89.50 84 GLU A N 1
ATOM 685 C CA . GLU A 1 84 ? 16.754 -0.591 -13.682 1.00 89.50 84 GLU A CA 1
ATOM 686 C C . GLU A 1 84 ? 17.078 -1.127 -12.284 1.00 89.50 84 GLU A C 1
ATOM 688 O O . GLU A 1 84 ? 16.222 -1.055 -11.390 1.00 89.50 84 GLU A O 1
ATOM 693 N N . ALA A 1 85 ? 18.294 -1.642 -12.087 1.00 87.88 85 ALA A N 1
ATOM 694 C CA . ALA A 1 85 ? 18.697 -2.314 -10.854 1.00 87.88 85 ALA A CA 1
ATOM 695 C C . ALA A 1 85 ? 18.506 -1.422 -9.619 1.00 87.88 85 ALA A C 1
ATOM 697 O O . ALA A 1 85 ? 17.932 -1.842 -8.610 1.00 87.88 85 ALA A O 1
ATOM 698 N N . GLU A 1 86 ? 18.930 -0.159 -9.697 1.00 89.56 86 GLU A N 1
ATOM 699 C CA . GLU A 1 86 ? 18.847 0.773 -8.573 1.00 89.56 86 GLU A CA 1
ATOM 700 C C . GLU A 1 86 ? 17.397 1.088 -8.217 1.00 89.56 86 GLU A C 1
ATOM 702 O O . GLU A 1 86 ? 17.060 1.231 -7.040 1.00 89.56 86 GLU A O 1
ATOM 707 N N . LYS A 1 87 ? 16.522 1.167 -9.225 1.00 89.88 87 LYS A N 1
ATOM 708 C CA . LYS A 1 87 ? 15.104 1.450 -9.008 1.00 89.88 87 LYS A CA 1
ATOM 709 C C . LYS A 1 87 ? 14.359 0.242 -8.452 1.00 89.88 87 LYS A C 1
ATOM 711 O O . LYS A 1 87 ? 13.508 0.418 -7.584 1.00 89.88 87 LYS A O 1
ATOM 716 N N . PHE A 1 88 ? 14.701 -0.969 -8.893 1.00 90.94 88 PHE A N 1
ATOM 717 C CA . PHE A 1 88 ? 14.176 -2.202 -8.307 1.00 90.94 88 PHE A CA 1
ATOM 718 C C . PHE A 1 88 ? 14.543 -2.301 -6.821 1.00 90.94 88 PHE A C 1
ATOM 720 O O . PHE A 1 88 ? 13.661 -2.483 -5.980 1.00 90.94 88 PHE A O 1
ATOM 727 N N . ILE A 1 89 ? 15.817 -2.076 -6.478 1.00 91.00 89 ILE A N 1
ATOM 728 C CA . ILE A 1 89 ? 16.284 -2.081 -5.084 1.00 91.00 89 ILE A CA 1
ATOM 729 C C . ILE A 1 89 ? 15.586 -0.984 -4.272 1.00 91.00 89 ILE A C 1
ATOM 731 O O . ILE A 1 89 ? 15.111 -1.247 -3.166 1.00 91.00 89 ILE A O 1
ATOM 735 N N . ALA A 1 90 ? 15.479 0.234 -4.811 1.00 90.94 90 ALA A N 1
ATOM 736 C CA . ALA A 1 90 ? 14.766 1.323 -4.150 1.00 90.94 90 ALA A CA 1
ATOM 737 C C . ALA A 1 90 ? 13.293 0.961 -3.893 1.00 90.94 90 ALA A C 1
ATOM 739 O O . ALA A 1 90 ? 12.813 1.135 -2.775 1.00 90.94 90 ALA A O 1
ATOM 740 N N . GLY A 1 91 ? 12.603 0.391 -4.885 1.00 91.25 91 GLY A N 1
ATOM 741 C CA . GLY A 1 91 ? 11.223 -0.074 -4.757 1.00 91.25 91 GLY A CA 1
ATOM 742 C C . GLY A 1 91 ? 11.060 -1.162 -3.695 1.00 91.25 91 GLY A C 1
ATOM 743 O O . GLY A 1 91 ? 10.151 -1.079 -2.869 1.00 91.25 91 GLY A O 1
ATOM 744 N N . ALA A 1 92 ? 11.975 -2.135 -3.650 1.00 90.94 92 ALA A N 1
ATOM 745 C CA . ALA A 1 92 ? 11.985 -3.181 -2.629 1.00 90.94 92 ALA A CA 1
ATOM 746 C C . ALA A 1 92 ? 12.186 -2.609 -1.213 1.00 90.94 92 ALA A C 1
ATOM 748 O O . ALA A 1 92 ? 11.487 -3.005 -0.278 1.00 90.94 92 ALA A O 1
ATOM 749 N N . LEU A 1 93 ? 13.091 -1.639 -1.048 1.00 91.56 93 LEU A N 1
ATOM 750 C CA . LEU A 1 93 ? 13.311 -0.953 0.228 1.00 91.56 93 LEU A CA 1
ATOM 751 C C . LEU A 1 93 ? 12.101 -0.110 0.648 1.00 91.56 93 LEU A C 1
ATOM 753 O O . LEU A 1 93 ? 11.742 -0.106 1.826 1.00 91.56 93 LEU A O 1
ATOM 757 N N . THR A 1 94 ? 11.446 0.577 -0.291 1.00 90.88 94 THR A N 1
ATOM 758 C CA . THR A 1 94 ? 10.208 1.319 -0.019 1.00 90.88 94 THR A CA 1
ATOM 759 C C . THR A 1 94 ? 9.091 0.380 0.426 1.00 90.88 94 THR A C 1
ATOM 761 O O . THR A 1 94 ? 8.442 0.655 1.435 1.00 90.88 94 THR A O 1
ATOM 764 N N . ALA A 1 95 ? 8.910 -0.746 -0.269 1.00 90.56 95 ALA A N 1
ATOM 765 C CA . ALA A 1 95 ? 7.936 -1.759 0.114 1.00 90.56 95 ALA A CA 1
ATOM 766 C C . ALA A 1 95 ? 8.217 -2.277 1.530 1.00 90.56 95 ALA A C 1
ATOM 768 O O . ALA A 1 95 ? 7.334 -2.240 2.383 1.00 90.56 95 ALA A O 1
ATOM 769 N N . LEU A 1 96 ? 9.465 -2.657 1.824 1.00 91.19 96 LEU A N 1
ATOM 770 C CA . LEU A 1 96 ? 9.874 -3.105 3.156 1.00 91.19 96 LEU A CA 1
ATOM 771 C C . LEU A 1 96 ? 9.618 -2.044 4.238 1.00 91.19 96 LEU A C 1
ATOM 773 O O . LEU A 1 96 ? 9.131 -2.369 5.319 1.00 91.19 96 LEU A O 1
ATOM 777 N N . SER A 1 97 ? 9.907 -0.773 3.956 1.00 90.94 97 SER A N 1
ATOM 778 C CA . SER A 1 97 ? 9.633 0.322 4.888 1.00 90.94 97 SER A CA 1
ATOM 779 C C . SER A 1 97 ? 8.139 0.443 5.199 1.00 90.94 97 SER A C 1
ATOM 781 O O . SER A 1 97 ? 7.781 0.612 6.363 1.00 90.94 97 SER A O 1
ATOM 783 N N . ALA A 1 98 ? 7.270 0.331 4.190 1.00 89.06 98 ALA A N 1
ATOM 784 C CA . ALA A 1 98 ? 5.821 0.358 4.379 1.00 89.06 98 ALA A CA 1
ATOM 785 C C . ALA A 1 98 ? 5.328 -0.857 5.186 1.00 89.06 98 ALA A C 1
ATOM 787 O O . ALA A 1 98 ? 4.489 -0.709 6.073 1.00 89.06 98 ALA A O 1
ATOM 788 N N . MET A 1 99 ? 5.896 -2.048 4.957 1.00 90.56 99 MET A N 1
ATOM 789 C CA . MET A 1 99 ? 5.580 -3.245 5.752 1.00 90.56 99 MET A CA 1
ATOM 790 C C . MET A 1 99 ? 5.864 -3.041 7.239 1.00 90.56 99 MET A C 1
ATOM 792 O O . MET A 1 99 ? 5.045 -3.409 8.080 1.00 90.56 99 MET A O 1
ATOM 796 N N . ILE A 1 100 ? 7.016 -2.447 7.562 1.00 90.31 100 ILE A N 1
ATOM 797 C CA . ILE A 1 100 ? 7.415 -2.174 8.946 1.00 90.31 100 ILE A CA 1
ATOM 798 C C . ILE A 1 100 ? 6.513 -1.106 9.571 1.00 90.31 100 ILE A C 1
ATOM 800 O O . ILE A 1 100 ? 6.149 -1.231 10.733 1.00 90.31 100 ILE A O 1
ATOM 804 N N . ALA A 1 101 ? 6.142 -0.068 8.821 1.00 89.38 101 ALA A N 1
ATOM 805 C CA . ALA A 1 101 ? 5.307 1.014 9.336 1.00 89.38 101 ALA A CA 1
ATOM 806 C C . ALA A 1 101 ? 3.858 0.574 9.624 1.00 89.38 101 ALA A C 1
ATOM 808 O O . ALA A 1 101 ? 3.287 0.971 10.642 1.00 89.38 101 ALA A O 1
ATOM 809 N N . ILE A 1 102 ? 3.272 -0.250 8.745 1.00 89.38 102 ILE A N 1
ATOM 810 C CA . ILE A 1 102 ? 1.878 -0.719 8.851 1.00 89.38 102 ILE A CA 1
ATOM 811 C C . ILE A 1 102 ? 1.763 -1.965 9.748 1.00 89.38 102 ILE A C 1
ATOM 813 O O . ILE A 1 102 ? 0.709 -2.217 10.325 1.00 89.38 102 ILE A O 1
ATOM 817 N N . GLU A 1 103 ? 2.836 -2.749 9.881 1.00 90.81 103 GLU A N 1
ATOM 818 C CA . GLU A 1 103 ? 2.895 -3.972 10.695 1.00 90.81 103 GLU A CA 1
ATOM 819 C C . GLU A 1 103 ? 1.815 -5.007 10.334 1.00 90.81 103 GLU A C 1
ATOM 821 O O . GLU A 1 103 ? 1.164 -5.594 11.202 1.00 90.81 103 GLU A O 1
ATOM 826 N N . THR A 1 104 ? 1.617 -5.261 9.040 1.00 90.75 104 THR A N 1
ATOM 827 C CA . THR A 1 104 ? 0.695 -6.292 8.528 1.00 90.75 104 THR A CA 1
ATOM 828 C C . THR A 1 104 ? 1.414 -7.281 7.616 1.00 90.75 104 THR A C 1
ATOM 830 O O . THR A 1 104 ? 2.431 -6.926 7.012 1.00 90.75 104 THR A O 1
ATOM 833 N N . PRO A 1 105 ? 0.895 -8.516 7.467 1.00 92.75 105 PRO A N 1
ATOM 834 C CA . PRO A 1 105 ? 1.275 -9.369 6.350 1.00 92.75 105 PRO A CA 1
ATOM 835 C C . PRO A 1 105 ? 1.075 -8.597 5.047 1.00 92.75 105 PRO A C 1
ATOM 837 O O . PRO A 1 105 ? -0.020 -8.091 4.789 1.00 92.75 105 PRO A O 1
ATOM 840 N N . CYS A 1 106 ? 2.135 -8.488 4.251 1.00 92.00 106 CYS A N 1
ATOM 841 C CA . CYS A 1 106 ? 2.130 -7.677 3.046 1.00 92.00 106 CYS A CA 1
ATOM 842 C C . CYS A 1 106 ? 2.512 -8.510 1.826 1.00 92.00 106 CYS A C 1
ATOM 844 O O . CYS A 1 106 ? 3.515 -9.226 1.837 1.00 92.00 106 CYS A O 1
ATOM 846 N N . VAL A 1 107 ? 1.710 -8.393 0.773 1.00 95.25 107 VAL A N 1
ATOM 847 C CA . VAL A 1 107 ? 1.951 -9.005 -0.530 1.00 95.25 107 VAL A CA 1
ATOM 848 C C . VAL A 1 107 ? 2.427 -7.917 -1.484 1.00 95.25 107 VAL A C 1
ATOM 850 O O . VAL A 1 107 ? 1.664 -7.023 -1.844 1.00 95.25 107 VAL A O 1
ATOM 853 N N . ASN A 1 108 ? 3.686 -7.995 -1.911 1.00 93.56 108 ASN A N 1
ATOM 854 C CA . ASN A 1 108 ? 4.210 -7.113 -2.952 1.00 93.56 108 ASN A CA 1
ATOM 855 C C . ASN A 1 108 ? 3.766 -7.613 -4.326 1.00 93.56 108 ASN A C 1
ATOM 857 O O . ASN A 1 108 ? 3.993 -8.775 -4.662 1.00 93.56 108 ASN A O 1
ATOM 861 N N . VAL A 1 109 ? 3.179 -6.733 -5.133 1.00 95.50 109 VAL A N 1
ATOM 862 C CA . VAL A 1 109 ? 2.692 -7.061 -6.474 1.00 95.50 109 VAL A CA 1
ATOM 863 C C . VAL A 1 109 ? 3.308 -6.114 -7.490 1.00 95.50 109 VAL A C 1
ATOM 865 O O . VAL A 1 109 ? 3.123 -4.899 -7.434 1.00 95.50 109 VAL A O 1
ATOM 868 N N . LEU A 1 110 ? 3.998 -6.693 -8.468 1.00 95.12 110 LEU A N 1
ATOM 869 C CA . LEU A 1 110 ? 4.437 -5.991 -9.665 1.00 95.12 110 LEU A CA 1
ATOM 870 C C . LEU A 1 110 ? 3.268 -5.893 -10.651 1.00 95.12 110 LEU A C 1
ATOM 872 O O . LEU A 1 110 ? 2.778 -6.891 -11.176 1.00 95.12 110 LEU A O 1
ATOM 876 N N . THR A 1 111 ? 2.789 -4.675 -10.876 1.00 96.00 111 THR A N 1
ATOM 877 C CA . THR A 1 111 ? 1.606 -4.377 -11.689 1.00 96.00 111 THR A CA 1
ATOM 878 C C . THR A 1 111 ? 1.972 -3.985 -13.116 1.00 96.00 111 THR A C 1
ATOM 880 O O . THR A 1 111 ? 3.080 -3.526 -13.400 1.00 96.00 111 THR A O 1
ATOM 883 N N . LYS A 1 112 ? 1.004 -4.129 -14.029 1.00 95.62 112 LYS A N 1
ATOM 884 C CA . LYS A 1 112 ? 1.124 -3.756 -15.449 1.00 95.62 112 LYS A CA 1
ATOM 885 C C . LYS A 1 112 ? 2.187 -4.537 -16.234 1.00 95.62 112 LYS A C 1
ATOM 887 O O . LYS A 1 112 ? 2.730 -4.034 -17.216 1.00 95.62 112 LYS A O 1
ATOM 892 N N . MET A 1 113 ? 2.469 -5.777 -15.825 1.00 94.69 113 MET A N 1
ATOM 893 C CA . MET A 1 113 ? 3.380 -6.690 -16.537 1.00 94.69 113 MET A CA 1
ATOM 894 C C . MET A 1 113 ? 2.982 -6.896 -18.007 1.00 94.69 113 MET A C 1
ATOM 896 O O . MET A 1 113 ? 3.836 -7.140 -18.856 1.00 94.69 113 MET A O 1
ATOM 900 N N . ASP A 1 114 ? 1.691 -6.787 -18.327 1.00 95.06 114 ASP A N 1
ATOM 901 C CA . ASP A 1 114 ? 1.143 -6.893 -19.681 1.00 95.06 114 ASP A CA 1
ATOM 902 C C . ASP A 1 114 ? 1.650 -5.802 -20.636 1.00 95.06 114 ASP A C 1
ATOM 904 O O . ASP A 1 114 ? 1.739 -6.043 -21.839 1.00 95.06 114 ASP A O 1
ATOM 908 N N . LEU A 1 115 ? 2.039 -4.637 -20.109 1.00 95.94 115 LEU A N 1
ATOM 909 C CA . LEU A 1 115 ? 2.555 -3.515 -20.894 1.00 95.94 115 LEU A CA 1
ATOM 910 C C . LEU A 1 115 ? 4.041 -3.659 -21.258 1.00 95.94 115 LEU A C 1
ATOM 912 O O . LEU A 1 115 ? 4.547 -2.913 -22.098 1.00 95.94 115 LEU A O 1
ATOM 916 N N . LEU A 1 116 ? 4.758 -4.601 -20.639 1.00 93.94 116 LEU A N 1
ATOM 917 C CA . LEU A 1 116 ? 6.177 -4.818 -20.893 1.00 93.94 116 LEU A CA 1
ATOM 918 C C . LEU A 1 116 ? 6.418 -5.636 -22.167 1.00 93.94 116 LEU A C 1
ATOM 920 O O . LEU A 1 116 ? 5.678 -6.562 -22.501 1.00 93.94 116 LEU A O 1
ATOM 924 N N . SER A 1 117 ? 7.538 -5.356 -22.838 1.00 95.50 117 SER A N 1
ATOM 925 C CA . SER A 1 117 ? 8.072 -6.261 -23.862 1.00 95.50 117 SER A CA 1
ATOM 926 C C . SER A 1 117 ? 8.534 -7.585 -23.239 1.00 95.50 117 SER A C 1
ATOM 928 O O . SER A 1 117 ? 8.946 -7.610 -22.081 1.00 95.50 117 SER A O 1
ATOM 930 N N . GLU A 1 118 ? 8.556 -8.672 -24.016 1.00 94.06 118 GLU A N 1
ATOM 931 C CA . GLU A 1 118 ? 9.044 -9.983 -23.546 1.00 94.06 118 GLU A CA 1
ATOM 932 C C . GLU A 1 118 ? 10.473 -9.919 -22.981 1.00 94.06 118 GLU A C 1
ATOM 934 O O . GLU A 1 118 ? 10.784 -10.577 -21.994 1.00 94.06 118 GLU A O 1
ATOM 939 N N . ARG A 1 119 ? 11.327 -9.052 -23.548 1.00 92.56 119 ARG A N 1
ATOM 940 C CA . ARG A 1 119 ? 12.670 -8.788 -23.014 1.00 92.56 119 ARG A CA 1
ATOM 941 C C . ARG A 1 119 ? 12.618 -8.208 -21.598 1.00 92.56 119 ARG A C 1
ATOM 943 O O . ARG A 1 119 ? 13.396 -8.623 -20.749 1.00 92.56 119 ARG A O 1
ATOM 950 N N . ASN A 1 120 ? 11.738 -7.238 -21.358 1.00 92.38 120 ASN A N 1
ATOM 951 C CA . ASN A 1 120 ? 11.630 -6.581 -20.055 1.00 92.38 120 ASN A CA 1
ATOM 952 C C . ASN A 1 120 ? 10.954 -7.483 -19.018 1.00 92.38 120 ASN A C 1
ATOM 954 O O . ASN A 1 120 ? 11.311 -7.405 -17.853 1.00 92.38 120 ASN A O 1
ATOM 958 N N . LYS A 1 121 ? 10.024 -8.356 -19.426 1.00 92.81 121 LYS A N 1
ATOM 959 C CA . LYS A 1 121 ? 9.462 -9.382 -18.533 1.00 92.81 121 LYS A CA 1
ATOM 960 C C . LYS A 1 121 ? 10.554 -10.322 -18.027 1.00 92.81 121 LYS A C 1
ATOM 962 O O . LYS A 1 121 ? 10.698 -10.469 -16.824 1.00 92.81 121 LYS A O 1
ATOM 967 N N . ALA A 1 122 ? 11.386 -10.840 -18.936 1.00 90.38 122 ALA A N 1
ATOM 968 C CA . ALA A 1 122 ? 12.517 -11.690 -18.568 1.00 90.38 122 ALA A CA 1
ATOM 969 C C . ALA A 1 122 ? 13.526 -10.978 -17.649 1.00 90.38 122 ALA A C 1
ATOM 971 O O . ALA A 1 122 ? 14.082 -11.609 -16.761 1.00 90.38 122 ALA A O 1
ATOM 972 N N . LEU A 1 123 ? 13.747 -9.670 -17.840 1.00 89.75 123 LEU A N 1
ATOM 973 C CA . LEU A 1 123 ? 14.593 -8.873 -16.944 1.00 89.75 123 LEU A CA 1
ATOM 974 C C . LEU A 1 123 ? 13.999 -8.766 -15.532 1.00 89.75 123 LEU A C 1
ATOM 976 O O . LEU A 1 123 ? 14.718 -8.903 -14.551 1.00 89.75 123 LEU A O 1
ATOM 980 N N . VAL A 1 124 ? 12.693 -8.515 -15.427 1.00 90.25 124 VAL A N 1
ATOM 981 C CA . VAL A 1 124 ? 12.007 -8.450 -14.131 1.00 90.25 124 VAL A CA 1
ATOM 982 C C . VAL A 1 124 ? 12.040 -9.810 -13.433 1.00 90.25 124 VAL A C 1
ATOM 984 O O . VAL A 1 124 ? 12.313 -9.856 -12.238 1.00 90.25 124 VAL A O 1
ATOM 987 N N . ASP A 1 125 ? 11.816 -10.905 -14.163 1.00 89.69 125 ASP A N 1
ATOM 988 C CA . ASP A 1 125 ? 11.918 -12.262 -13.615 1.00 89.69 125 ASP A CA 1
ATOM 989 C C . ASP A 1 125 ? 13.341 -12.548 -13.100 1.00 89.69 125 ASP A C 1
ATOM 991 O O . ASP A 1 125 ? 13.507 -13.034 -11.983 1.00 89.69 125 ASP A O 1
ATOM 995 N N . ASP A 1 126 ? 14.370 -12.151 -13.857 1.00 88.00 126 ASP A N 1
ATOM 996 C CA . ASP A 1 126 ? 15.773 -12.263 -13.441 1.00 88.00 126 ASP A CA 1
ATOM 997 C C . ASP A 1 126 ? 16.053 -11.485 -12.145 1.00 88.00 126 ASP A C 1
ATOM 999 O O . ASP A 1 126 ? 16.676 -12.019 -11.228 1.00 88.00 126 ASP A O 1
ATOM 1003 N N . PHE A 1 127 ? 15.523 -10.265 -12.004 1.00 88.75 127 PHE A N 1
ATOM 1004 C CA . PHE A 1 127 ? 15.642 -9.481 -10.767 1.00 88.75 127 PHE A CA 1
ATOM 1005 C C . PHE A 1 127 ? 14.952 -10.131 -9.561 1.00 88.75 127 PHE A C 1
ATOM 1007 O O . PHE A 1 127 ? 15.391 -9.929 -8.430 1.00 88.75 127 PHE A O 1
ATOM 1014 N N . LEU A 1 128 ? 13.877 -10.895 -9.768 1.00 86.38 128 LEU A N 1
ATOM 1015 C CA . LEU A 1 128 ? 13.171 -11.587 -8.685 1.00 86.38 128 LEU A CA 1
ATOM 1016 C C . LEU A 1 128 ? 13.892 -12.861 -8.224 1.00 86.38 128 LEU A C 1
ATOM 1018 O O . LEU A 1 128 ? 13.766 -13.239 -7.058 1.00 86.38 128 LEU A O 1
ATOM 1022 N N . GLU A 1 129 ? 14.623 -13.526 -9.119 1.00 84.31 129 GLU A N 1
ATOM 1023 C CA . GLU A 1 129 ? 15.321 -14.787 -8.836 1.00 84.31 129 GLU A CA 1
ATOM 1024 C C . GLU A 1 129 ? 16.786 -14.594 -8.404 1.00 84.31 129 GLU A C 1
ATOM 1026 O O . GLU A 1 129 ? 17.370 -15.473 -7.761 1.00 84.31 129 GLU A O 1
ATOM 1031 N N . THR A 1 130 ? 17.382 -13.448 -8.732 1.00 78.88 130 THR A N 1
ATOM 1032 C CA . THR A 1 130 ? 18.818 -13.189 -8.574 1.00 78.88 130 THR A CA 1
ATOM 1033 C C . THR A 1 130 ? 19.154 -12.468 -7.263 1.00 78.88 130 THR A C 1
ATOM 1035 O O . THR A 1 130 ? 18.399 -11.636 -6.766 1.00 78.88 130 THR A O 1
ATOM 1038 N N . ASP A 1 131 ? 20.324 -12.760 -6.678 1.00 77.62 131 ASP A N 1
ATOM 1039 C CA . ASP A 1 131 ? 20.805 -12.032 -5.496 1.00 77.62 131 ASP A CA 1
ATOM 1040 C C . ASP A 1 131 ? 21.142 -10.569 -5.832 1.00 77.62 131 ASP A C 1
ATOM 1042 O O . ASP A 1 131 ? 21.662 -10.241 -6.899 1.00 77.62 131 ASP A O 1
ATOM 1046 N N . THR A 1 132 ? 20.929 -9.686 -4.859 1.00 74.81 132 THR A N 1
ATOM 1047 C CA . THR A 1 132 ? 21.099 -8.231 -4.965 1.00 74.81 132 THR A CA 1
ATOM 1048 C C . THR A 1 132 ? 22.473 -7.837 -5.518 1.00 74.81 132 THR A C 1
ATOM 1050 O O . THR A 1 132 ? 22.588 -6.884 -6.282 1.00 74.81 132 THR A O 1
ATOM 1053 N N . ARG A 1 133 ? 23.536 -8.567 -5.150 1.00 74.69 133 ARG A N 1
ATOM 1054 C CA . ARG A 1 133 ? 24.900 -8.309 -5.648 1.00 74.69 133 ARG A CA 1
ATOM 1055 C C . ARG A 1 133 ? 25.016 -8.543 -7.148 1.00 74.69 133 ARG A C 1
ATOM 1057 O O . ARG A 1 133 ? 25.586 -7.717 -7.850 1.00 74.69 133 ARG A O 1
ATOM 1064 N N . SER A 1 134 ? 24.443 -9.639 -7.624 1.00 75.75 134 SER A N 1
ATOM 1065 C CA . SER A 1 134 ? 24.452 -9.991 -9.037 1.00 75.75 134 SER A CA 1
ATOM 1066 C C . SER A 1 134 ? 23.611 -9.006 -9.852 1.00 75.75 134 SER A C 1
ATOM 1068 O O . SER A 1 134 ? 24.064 -8.574 -10.906 1.00 75.75 134 SER A O 1
ATOM 1070 N N . ILE A 1 135 ? 22.472 -8.543 -9.324 1.00 77.69 135 ILE A N 1
ATOM 1071 C CA . ILE A 1 135 ? 21.647 -7.500 -9.963 1.00 77.69 135 ILE A CA 1
ATOM 1072 C C . ILE A 1 135 ? 22.465 -6.221 -10.226 1.00 77.69 135 ILE A C 1
ATOM 1074 O O . ILE A 1 135 ? 22.430 -5.679 -11.327 1.00 77.69 135 ILE A O 1
ATOM 1078 N N . VAL A 1 136 ? 23.252 -5.767 -9.244 1.00 77.94 136 VAL A N 1
ATOM 1079 C CA . VAL A 1 136 ? 24.088 -4.558 -9.380 1.00 77.94 136 VAL A CA 1
ATOM 1080 C C . VAL A 1 136 ? 25.270 -4.781 -10.330 1.00 77.94 136 VAL A C 1
ATOM 1082 O O . VAL A 1 136 ? 25.630 -3.887 -11.091 1.00 77.94 136 VAL A O 1
ATOM 1085 N N . GLU A 1 137 ? 25.886 -5.964 -10.314 1.00 72.81 137 GLU A N 1
ATOM 1086 C CA . GLU A 1 137 ? 27.015 -6.286 -11.195 1.00 72.81 137 GLU A CA 1
ATOM 1087 C C . GLU A 1 137 ? 26.595 -6.390 -12.671 1.00 72.81 137 GLU A C 1
ATOM 1089 O O . GLU A 1 137 ? 27.346 -5.962 -13.550 1.00 72.81 137 GLU A O 1
ATOM 1094 N N . HIS A 1 138 ? 25.385 -6.877 -12.961 1.00 61.06 138 HIS A N 1
ATOM 1095 C CA . HIS A 1 138 ? 24.864 -6.977 -14.327 1.00 61.06 138 HIS A CA 1
ATOM 1096 C C . HIS A 1 138 ? 24.681 -5.611 -15.015 1.00 61.06 138 HIS A C 1
ATOM 1098 O O . HIS A 1 138 ? 24.878 -5.522 -16.229 1.00 61.06 138 HIS A O 1
ATOM 1104 N N . ASP A 1 139 ? 24.424 -4.537 -14.260 1.00 55.94 139 ASP A N 1
ATOM 1105 C CA . ASP A 1 139 ? 24.312 -3.168 -14.797 1.00 55.94 139 ASP A CA 1
ATOM 1106 C C . ASP A 1 139 ? 25.683 -2.542 -15.158 1.00 55.94 139 ASP A C 1
ATOM 1108 O O . ASP A 1 139 ? 25.781 -1.541 -15.869 1.00 55.94 139 ASP A O 1
ATOM 1112 N N . THR A 1 140 ? 26.796 -3.153 -14.725 1.00 50.28 140 THR A N 1
ATOM 1113 C CA . THR A 1 140 ? 28.152 -2.593 -14.917 1.00 50.28 140 THR A CA 1
ATOM 1114 C C . THR A 1 140 ? 28.825 -2.924 -16.252 1.00 50.28 140 THR A C 1
ATOM 1116 O O . THR A 1 140 ? 29.953 -2.476 -16.495 1.00 50.28 140 THR A O 1
ATOM 1119 N N . THR A 1 141 ? 28.145 -3.605 -17.182 1.00 47.62 141 THR A N 1
ATOM 1120 C CA . THR A 1 141 ? 28.616 -3.717 -18.581 1.00 47.62 141 THR A CA 1
ATOM 1121 C C . THR A 1 141 ? 28.326 -2.438 -19.377 1.00 47.62 141 THR A C 1
ATOM 1123 O O . THR A 1 141 ? 27.739 -2.434 -20.455 1.00 47.62 141 THR A O 1
ATOM 1126 N N . HIS A 1 142 ? 28.784 -1.305 -18.847 1.00 43.66 142 HIS A N 1
ATOM 1127 C CA . HIS A 1 142 ? 28.826 -0.042 -19.567 1.00 43.66 142 HIS A CA 1
ATOM 1128 C C . HIS A 1 142 ? 30.041 -0.051 -20.512 1.00 43.66 142 HIS A C 1
ATOM 1130 O O . HIS A 1 142 ? 31.148 -0.393 -20.096 1.00 43.66 142 HIS A O 1
ATOM 1136 N N . LEU A 1 143 ? 29.871 0.410 -21.760 1.00 44.03 143 LEU A N 1
ATOM 1137 C CA . LEU A 1 143 ? 30.919 0.560 -22.800 1.00 44.03 143 LEU A CA 1
ATOM 1138 C C . LEU A 1 143 ? 32.203 1.299 -22.352 1.00 44.03 143 LEU A C 1
ATOM 1140 O O . LEU A 1 143 ? 33.196 1.314 -23.076 1.00 44.03 143 LEU A O 1
ATOM 1144 N N . TRP A 1 144 ? 32.189 1.934 -21.179 1.00 47.84 144 TRP A N 1
ATOM 1145 C CA . TRP A 1 144 ? 33.340 2.600 -20.571 1.00 47.84 144 TRP A CA 1
ATOM 1146 C C . TRP A 1 144 ? 34.304 1.653 -19.841 1.00 47.84 144 TRP A C 1
ATOM 1148 O O . TRP A 1 144 ? 35.474 1.998 -19.708 1.00 47.84 144 TRP A O 1
ATOM 1158 N N . ASN A 1 145 ? 33.863 0.461 -19.428 1.00 49.28 145 ASN A N 1
ATOM 1159 C CA . ASN A 1 145 ? 34.714 -0.519 -18.741 1.00 49.28 145 ASN A CA 1
ATOM 1160 C C . ASN A 1 145 ? 35.531 -1.403 -19.704 1.00 49.28 145 ASN A C 1
ATOM 1162 O O . ASN A 1 145 ? 36.398 -2.148 -19.260 1.00 49.28 145 ASN A O 1
ATOM 1166 N N . GLU A 1 146 ? 35.315 -1.300 -21.022 1.00 46.69 146 GLU A N 1
ATOM 1167 C CA . GLU A 1 146 ? 36.080 -2.048 -22.038 1.00 46.69 146 GLU A CA 1
ATOM 1168 C C . GLU A 1 146 ? 37.331 -1.313 -22.558 1.00 46.69 146 GLU A C 1
ATOM 1170 O O . GLU A 1 146 ? 38.011 -1.793 -23.468 1.00 46.69 146 GLU A O 1
ATOM 1175 N N . ARG A 1 147 ? 37.682 -0.148 -22.001 1.00 44.03 147 ARG A N 1
ATOM 1176 C CA . ARG A 1 147 ? 38.940 0.535 -22.335 1.00 44.03 147 ARG A CA 1
ATOM 1177 C C . ARG A 1 147 ? 39.641 1.068 -21.093 1.00 44.03 147 ARG A C 1
ATOM 1179 O O . ARG A 1 147 ? 39.546 2.257 -20.809 1.00 44.03 147 ARG A O 1
ATOM 1186 N N . HIS A 1 148 ? 40.371 0.190 -20.408 1.00 40.75 148 HIS A N 1
ATOM 1187 C CA . HIS A 1 148 ? 41.818 0.294 -20.164 1.00 40.75 148 HIS A CA 1
ATOM 1188 C C . HIS A 1 148 ? 42.332 -0.900 -19.359 1.00 40.75 148 HIS A C 1
ATOM 1190 O O . HIS A 1 148 ? 41.677 -1.269 -18.364 1.00 40.75 148 HIS A O 1
#

Foldseek 3Di:
DPPPPPPDDPVRVVVVVLVVCLVDVPVVLVVVPPDDPDDDDDDDDPDLCCQAPNLSLLSVVVVCVVSVDQDEAEAEDELVQCLALVSVVVSVVSQVNSCVSNVHHYHYDHPPLVVDDPVSNVSVVCSVPDDSVVSVVVVPPDPVVVDD